Protein AF-A0A1V4Y0Y1-F1 (afdb_monomer)

Sequence (94 aa):
MHPRPCCTNEESSTGQKNVVTVSAMHNRIPNRTGRQEDAYQDFEATELYCPRCRQAVPVRKRLLLILSSGEIYDYTCIYCGTSVGEKTTTRRTG

Solvent-accessible surface area (backbone atoms only — not comparable to full-atom values): 6632 Å² total; per-residue (Å²): 140,79,84,80,82,76,90,75,82,83,84,80,79,81,79,81,92,79,86,76,83,85,78,90,72,97,69,88,77,77,81,81,79,68,79,85,75,78,86,79,67,91,83,75,81,59,60,44,61,31,88,86,80,71,40,77,38,55,42,44,82,40,83,72,46,84,52,101,59,26,39,35,28,39,27,23,32,74,88,78,63,47,77,55,50,75,48,77,48,70,59,84,73,131

Radius of gyration: 23.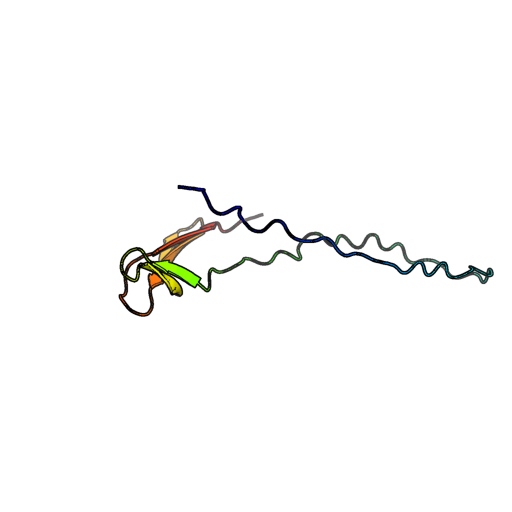95 Å; Cα contacts (8 Å, |Δi|>4): 100; chains: 1; bounding box: 66×51×37 Å

pLDDT: mean 75.14, std 20.69, range [42.53, 97.81]

Structure (mmCIF, N/CA/C/O backbone):
data_AF-A0A1V4Y0Y1-F1
#
_entry.id   AF-A0A1V4Y0Y1-F1
#
loop_
_atom_site.group_PDB
_atom_site.id
_atom_site.type_symbol
_atom_site.label_atom_id
_atom_site.label_alt_id
_atom_site.label_comp_id
_atom_site.label_asym_id
_atom_site.label_entity_id
_atom_site.label_seq_id
_atom_site.pdbx_PDB_ins_code
_atom_site.Cartn_x
_atom_site.Cartn_y
_atom_site.Cartn_z
_atom_site.occupancy
_atom_site.B_iso_or_equiv
_atom_site.auth_seq_id
_atom_site.auth_comp_id
_atom_site.auth_asym_id
_atom_site.auth_atom_id
_atom_site.pdbx_PDB_model_num
ATOM 1 N N . MET A 1 1 ? -27.871 20.671 13.363 1.00 44.28 1 MET A N 1
ATOM 2 C CA . MET A 1 1 ? -26.870 19.884 12.612 1.00 44.28 1 MET A CA 1
ATOM 3 C C . MET A 1 1 ? -25.767 20.841 12.192 1.00 44.28 1 MET A C 1
ATOM 5 O O . MET A 1 1 ? -25.945 21.556 11.220 1.00 44.28 1 MET A O 1
ATOM 9 N N . HIS A 1 2 ? -24.698 20.938 12.981 1.00 42.56 2 HIS A N 1
ATOM 10 C CA . HIS A 1 2 ? -23.556 21.808 12.687 1.00 42.56 2 HIS A CA 1
ATOM 11 C C . HIS A 1 2 ? -22.371 20.922 12.274 1.00 42.56 2 HIS A C 1
ATOM 13 O O . HIS A 1 2 ? -22.062 19.985 13.017 1.00 42.56 2 HIS A O 1
ATOM 19 N N . PRO A 1 3 ? -21.730 21.152 11.114 1.00 50.06 3 PRO A N 1
ATOM 20 C CA . PRO A 1 3 ? -20.503 20.455 10.754 1.00 50.06 3 PRO A CA 1
ATOM 21 C C . PRO A 1 3 ? -19.376 20.877 11.701 1.00 50.06 3 PRO A C 1
ATOM 23 O O . PRO A 1 3 ? -19.207 22.056 12.009 1.00 50.06 3 PRO A O 1
ATOM 26 N N . ARG A 1 4 ? -18.627 19.888 12.195 1.00 53.78 4 ARG A N 1
ATOM 27 C CA . ARG A 1 4 ? -17.436 20.100 13.022 1.00 53.78 4 ARG A CA 1
ATOM 28 C C . ARG A 1 4 ? -16.377 20.848 12.195 1.00 53.78 4 ARG A C 1
ATOM 30 O O . ARG A 1 4 ? -16.039 20.348 11.123 1.00 53.78 4 ARG A O 1
ATOM 37 N N . PRO A 1 5 ? -15.839 21.990 12.657 1.00 55.84 5 PRO A N 1
ATOM 38 C CA . PRO A 1 5 ? -14.700 22.616 12.000 1.00 55.84 5 PRO A CA 1
ATOM 39 C C . PRO A 1 5 ? -13.453 21.741 12.182 1.00 55.84 5 PRO A C 1
ATOM 41 O O . PRO A 1 5 ? -13.120 21.332 13.296 1.00 55.84 5 PRO A O 1
ATOM 44 N N . CYS A 1 6 ? -12.803 21.416 11.063 1.00 49.81 6 CYS A N 1
ATOM 45 C CA . CYS A 1 6 ? -11.494 20.778 11.033 1.00 49.81 6 CYS A CA 1
ATOM 46 C C . CYS A 1 6 ? -10.454 21.666 11.724 1.00 49.81 6 CYS A C 1
ATOM 48 O O . CYS A 1 6 ? -10.482 22.887 11.590 1.00 49.81 6 CYS A O 1
ATOM 50 N N . CYS A 1 7 ? -9.540 21.018 12.443 1.00 50.09 7 CYS A N 1
ATOM 51 C CA . CYS A 1 7 ? -8.388 21.604 13.110 1.00 50.09 7 CYS A CA 1
ATOM 52 C C . CYS A 1 7 ? -7.630 22.564 12.178 1.00 50.09 7 CYS A C 1
ATOM 54 O O . CYS A 1 7 ? -7.054 22.127 11.183 1.00 50.09 7 CYS A O 1
ATOM 56 N N . THR A 1 8 ? -7.600 23.855 12.506 1.00 58.53 8 THR A N 1
ATOM 57 C CA . THR A 1 8 ? -6.612 24.790 11.958 1.00 58.53 8 THR A CA 1
ATOM 58 C C . THR A 1 8 ? -5.556 25.023 13.025 1.00 58.53 8 THR A C 1
ATOM 60 O O . THR A 1 8 ? -5.878 25.406 14.146 1.00 58.53 8 THR A O 1
ATOM 63 N N . ASN A 1 9 ? -4.313 24.719 12.674 1.00 56.16 9 ASN A N 1
ATOM 64 C CA . ASN A 1 9 ? -3.157 24.739 13.559 1.00 56.16 9 ASN A CA 1
ATOM 65 C C . ASN A 1 9 ? -2.893 26.162 14.086 1.00 56.16 9 ASN A C 1
ATOM 67 O O . ASN A 1 9 ? -2.798 27.102 13.299 1.00 56.16 9 ASN A O 1
ATOM 71 N N . GLU A 1 10 ? -2.761 26.310 15.407 1.00 46.62 10 GLU A N 1
ATOM 72 C CA . GLU A 1 10 ? -2.243 27.520 16.053 1.00 46.62 10 GLU A CA 1
ATOM 73 C C . GLU A 1 10 ? -0.735 27.623 15.793 1.00 46.62 10 GLU A C 1
ATOM 75 O O . GLU A 1 10 ? 0.074 26.879 16.350 1.00 46.62 10 GLU A O 1
ATOM 80 N N . GLU A 1 11 ? -0.349 28.547 14.919 1.00 48.16 11 GLU A N 1
ATOM 81 C CA . GLU A 1 11 ? 1.044 28.882 14.639 1.00 48.16 11 GLU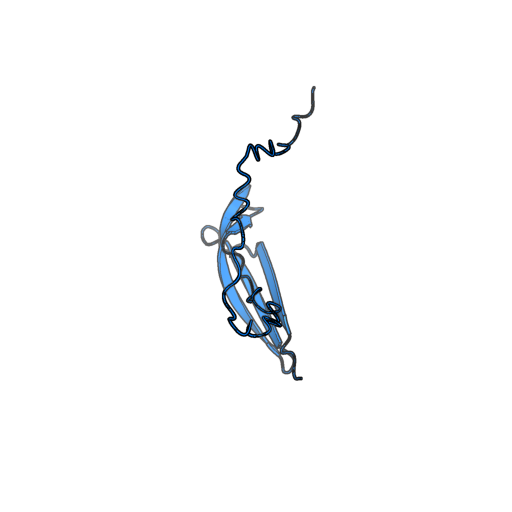 A CA 1
ATOM 82 C C . GLU A 1 11 ? 1.575 29.801 15.750 1.00 48.16 11 GLU A C 1
ATOM 84 O O . GLU A 1 11 ? 1.596 31.025 15.647 1.00 48.16 11 GLU A O 1
ATOM 89 N N . SER A 1 12 ? 1.960 29.198 16.874 1.00 46.06 12 S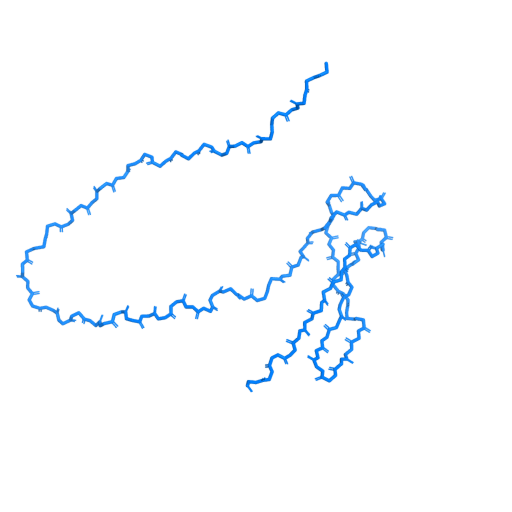ER A N 1
ATOM 90 C CA . SER A 1 12 ? 2.582 29.910 17.990 1.00 46.06 12 SER A CA 1
ATOM 91 C C . SER A 1 12 ? 4.103 29.942 17.815 1.00 46.06 12 SER A C 1
ATOM 93 O O . SER A 1 12 ? 4.825 29.175 18.448 1.00 46.06 12 SER A O 1
ATOM 95 N N . SER A 1 13 ? 4.618 30.839 16.967 1.00 50.59 13 SER A N 1
ATOM 96 C CA . SER A 1 13 ? 6.058 31.138 16.895 1.00 50.59 13 SER A CA 1
ATOM 97 C C . SER A 1 13 ? 6.387 32.461 17.593 1.00 50.59 13 SER A C 1
ATOM 99 O O . SER A 1 13 ? 6.838 33.436 16.988 1.00 50.59 13 SER A O 1
ATOM 101 N N . THR A 1 14 ? 6.165 32.512 18.904 1.00 51.59 14 THR A N 1
ATOM 102 C CA . THR A 1 14 ? 6.750 33.546 19.763 1.00 51.59 14 THR A CA 1
ATOM 103 C C . THR A 1 14 ? 8.256 33.325 19.912 1.00 51.59 14 THR A C 1
ATOM 105 O O . THR A 1 14 ? 8.689 32.468 20.669 1.00 51.59 14 THR A O 1
ATOM 108 N N . GLY A 1 15 ? 9.033 34.157 19.212 1.00 42.53 15 GLY A N 1
ATOM 109 C CA . GLY A 1 15 ? 10.264 34.788 19.701 1.00 42.53 15 GLY A CA 1
ATOM 110 C C . GLY A 1 15 ? 11.505 33.924 19.963 1.00 42.53 15 GLY A C 1
ATOM 111 O O . GLY A 1 15 ? 11.583 33.231 20.963 1.00 42.53 15 GLY A O 1
ATOM 112 N N . GLN A 1 16 ? 12.585 34.185 19.218 1.00 51.75 16 GLN A N 1
ATOM 113 C CA . GLN A 1 16 ? 13.723 34.945 19.759 1.00 51.75 16 GLN A CA 1
ATOM 114 C C . GLN A 1 16 ? 14.756 35.271 18.673 1.00 51.75 16 GLN A C 1
ATOM 116 O O . GLN A 1 16 ? 15.454 34.425 18.126 1.00 51.75 16 GLN A O 1
ATOM 121 N N . LYS A 1 17 ? 14.845 36.572 18.409 1.0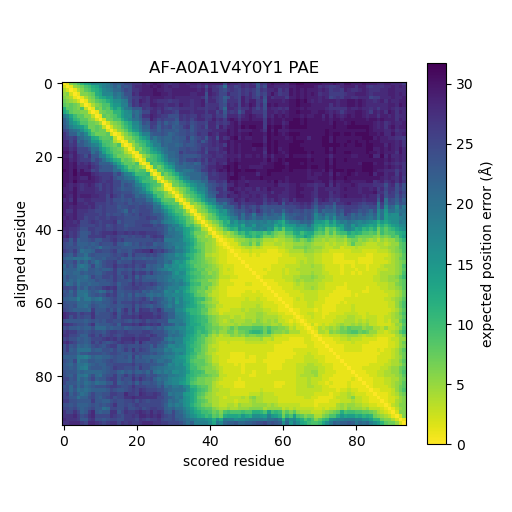0 54.62 17 LYS A N 1
ATOM 122 C CA . LYS A 1 17 ? 15.946 37.279 17.761 1.00 54.62 17 LYS A CA 1
ATOM 123 C C . LYS A 1 17 ? 17.260 37.035 18.520 1.00 54.62 17 LYS A C 1
ATOM 125 O O . LYS A 1 17 ? 17.368 37.437 19.671 1.00 54.62 17 LYS A O 1
ATOM 130 N N . ASN A 1 18 ? 18.257 36.449 17.864 1.00 53.16 18 ASN A N 1
ATOM 131 C CA . ASN A 1 18 ? 19.652 36.490 18.308 1.00 53.16 18 ASN A CA 1
ATOM 132 C C . ASN A 1 18 ? 20.494 37.099 17.184 1.00 53.16 18 ASN A C 1
ATOM 134 O O . ASN A 1 18 ? 21.012 36.403 16.315 1.00 53.16 18 ASN A O 1
ATOM 138 N N . VAL A 1 19 ? 20.575 38.430 17.183 1.00 51.09 19 VAL A N 1
ATOM 139 C CA . VAL A 1 19 ? 21.518 39.186 16.353 1.00 51.09 19 VAL A CA 1
ATOM 140 C C . VAL A 1 19 ? 22.872 39.091 17.046 1.00 51.09 19 VAL A C 1
ATOM 142 O O . VAL A 1 19 ? 23.092 39.726 18.074 1.00 51.09 19 VAL A O 1
ATOM 145 N N . VAL A 1 20 ? 23.758 38.243 16.530 1.00 49.41 20 VAL A N 1
ATOM 146 C CA . VAL A 1 20 ? 25.141 38.179 17.006 1.00 49.41 20 VAL A CA 1
ATOM 147 C C . VAL A 1 20 ? 25.908 39.305 16.324 1.00 49.41 20 VAL A C 1
ATOM 149 O O . VAL A 1 20 ? 26.071 39.314 15.105 1.00 49.41 20 VAL A O 1
ATOM 152 N N . THR A 1 21 ? 26.343 40.277 17.117 1.00 51.53 21 THR A N 1
ATOM 153 C CA . THR A 1 21 ? 27.213 41.379 16.706 1.00 51.53 21 THR A CA 1
ATOM 154 C C . THR A 1 21 ? 28.484 40.826 16.055 1.00 51.53 21 THR A C 1
ATOM 156 O O . THR A 1 21 ? 29.265 40.129 16.701 1.00 51.53 21 THR A O 1
ATOM 159 N N . VAL A 1 22 ? 28.699 41.123 14.772 1.00 47.91 22 VAL A N 1
ATOM 160 C CA . VAL A 1 22 ? 29.903 40.714 14.036 1.00 47.91 22 VAL A CA 1
ATOM 161 C C . VAL A 1 22 ? 31.017 41.743 14.235 1.00 47.91 22 VAL A C 1
ATOM 163 O O . VAL A 1 22 ? 31.103 42.737 13.521 1.00 47.91 22 VAL A O 1
ATOM 166 N N . SER A 1 23 ? 31.894 41.505 15.209 1.00 45.28 23 SER A N 1
ATOM 167 C CA . SER A 1 23 ? 33.189 42.192 15.274 1.00 45.28 23 SER A CA 1
ATOM 168 C C . SER A 1 23 ? 34.189 41.470 14.369 1.00 45.28 23 SER A C 1
ATOM 170 O O . SER A 1 23 ? 34.398 40.263 14.483 1.00 45.28 23 SER A O 1
ATOM 172 N N . ALA A 1 24 ? 34.761 42.225 13.432 1.00 56.56 24 ALA A N 1
ATOM 173 C CA . ALA A 1 24 ? 35.586 41.766 12.322 1.00 56.56 24 ALA A CA 1
ATOM 174 C C . ALA A 1 24 ? 36.839 40.988 12.753 1.00 56.56 24 ALA A C 1
ATOM 176 O O . ALA A 1 24 ? 37.691 41.533 13.446 1.00 56.56 24 ALA A O 1
ATOM 177 N N . MET A 1 25 ? 36.986 39.756 12.256 1.00 49.59 25 MET A N 1
ATOM 178 C CA . MET A 1 25 ? 38.250 39.014 12.194 1.00 49.59 25 MET A CA 1
ATOM 179 C C . MET A 1 25 ? 38.193 38.123 10.942 1.00 49.59 25 MET A C 1
ATOM 181 O O . MET A 1 25 ? 37.295 37.296 10.800 1.00 49.59 25 MET A O 1
ATOM 185 N N . HIS A 1 26 ? 39.105 38.345 9.998 1.00 63.62 26 HIS A N 1
ATOM 186 C CA . HIS A 1 26 ? 39.173 37.697 8.688 1.00 63.62 26 HIS A CA 1
ATOM 187 C C . HIS A 1 26 ? 39.037 36.169 8.761 1.00 63.62 26 HIS A C 1
ATOM 189 O O . HIS A 1 26 ? 39.946 35.485 9.227 1.00 63.62 26 HIS A O 1
ATOM 195 N N . ASN A 1 27 ? 37.940 35.622 8.237 1.00 51.34 27 ASN A N 1
ATOM 196 C CA . ASN A 1 27 ? 37.812 34.186 8.027 1.00 51.34 27 ASN A CA 1
ATOM 197 C C . ASN A 1 27 ? 37.117 33.931 6.686 1.00 51.34 27 ASN A C 1
ATOM 199 O O . ASN A 1 27 ? 36.019 34.430 6.438 1.00 51.34 27 ASN A O 1
ATOM 203 N N . ARG A 1 28 ? 37.796 33.214 5.785 1.00 55.00 28 ARG A N 1
ATOM 204 C CA . ARG A 1 28 ? 37.276 32.867 4.457 1.00 55.00 28 ARG A CA 1
ATOM 205 C C . ARG A 1 28 ? 36.021 32.022 4.647 1.00 55.00 28 ARG A C 1
ATOM 207 O O . ARG A 1 28 ? 36.110 30.899 5.126 1.00 55.00 28 ARG A O 1
ATOM 214 N N . ILE A 1 29 ? 34.871 32.568 4.273 1.00 57.00 29 ILE A N 1
ATOM 215 C CA . ILE A 1 29 ? 33.587 31.869 4.281 1.00 57.00 29 ILE A CA 1
ATOM 216 C C . ILE A 1 29 ? 33.662 30.785 3.193 1.00 57.00 29 ILE A C 1
ATOM 218 O O . ILE A 1 29 ? 33.718 31.144 2.014 1.00 57.00 29 ILE A O 1
ATOM 222 N N . PRO A 1 30 ? 33.689 29.474 3.511 1.00 54.16 30 PRO A N 1
ATOM 223 C CA . PRO A 1 30 ? 33.469 28.473 2.483 1.00 54.16 30 PRO A CA 1
ATOM 224 C C . PRO A 1 30 ? 32.040 28.658 1.972 1.00 54.16 30 PRO A C 1
ATOM 226 O O . PRO A 1 30 ? 31.079 28.672 2.742 1.00 54.16 30 PRO A O 1
ATOM 229 N N . ASN A 1 31 ? 31.929 28.857 0.663 1.00 54.84 31 ASN A N 1
ATOM 230 C CA . ASN A 1 31 ? 30.681 28.956 -0.070 1.00 54.84 31 ASN A CA 1
ATOM 231 C C . ASN A 1 31 ? 29.817 27.719 0.239 1.00 54.84 31 ASN A C 1
ATOM 233 O O . ASN A 1 31 ? 30.050 26.642 -0.305 1.00 54.84 31 ASN A O 1
ATOM 237 N N . ARG A 1 32 ? 28.829 27.860 1.134 1.00 56.03 32 ARG A N 1
ATOM 238 C CA . ARG A 1 32 ? 27.772 26.861 1.337 1.00 56.03 32 ARG A CA 1
ATOM 239 C C . ARG A 1 32 ? 26.765 26.950 0.188 1.00 56.03 32 ARG A C 1
ATOM 241 O O . ARG A 1 32 ? 25.588 27.201 0.404 1.00 56.03 32 ARG A O 1
ATOM 248 N N . THR A 1 33 ? 27.211 26.671 -1.031 1.00 56.44 33 THR A N 1
ATOM 249 C CA . THR A 1 33 ? 26.345 26.151 -2.100 1.00 56.44 33 THR A CA 1
ATOM 250 C C . THR A 1 33 ? 26.159 24.654 -1.856 1.00 56.44 33 THR A C 1
ATOM 252 O O . THR A 1 33 ? 26.494 23.798 -2.666 1.00 56.44 33 THR A O 1
ATOM 255 N N . GLY A 1 34 ? 25.665 24.320 -0.662 1.00 52.88 34 GLY A N 1
ATOM 256 C CA . GLY A 1 34 ? 25.184 22.984 -0.364 1.00 52.88 34 GLY A CA 1
ATOM 257 C C . GLY A 1 34 ? 23.816 22.865 -1.001 1.00 52.88 34 GLY A C 1
ATOM 258 O O . GLY A 1 34 ? 22.835 23.318 -0.421 1.00 52.88 34 GLY A O 1
ATOM 259 N N . ARG A 1 35 ? 23.771 22.299 -2.204 1.00 59.44 35 ARG A N 1
ATOM 260 C CA . ARG A 1 35 ? 22.559 21.771 -2.825 1.00 59.44 35 ARG A CA 1
ATOM 261 C C . ARG A 1 35 ? 21.952 20.747 -1.856 1.00 59.44 35 ARG A C 1
ATOM 263 O O . ARG A 1 35 ? 22.320 19.580 -1.868 1.00 59.44 35 ARG A O 1
ATOM 270 N N . GLN A 1 36 ? 21.095 21.212 -0.948 1.00 60.28 36 GLN A N 1
ATOM 271 C CA . GLN A 1 36 ? 20.228 20.383 -0.107 1.00 60.28 36 GLN A CA 1
ATOM 272 C C . GLN A 1 36 ? 18.979 20.016 -0.913 1.00 60.28 36 GLN A C 1
ATOM 274 O O . GLN A 1 36 ? 17.852 20.255 -0.500 1.00 60.28 36 GLN A O 1
ATOM 279 N N . GLU A 1 37 ? 19.176 19.482 -2.106 1.00 61.78 37 GLU A N 1
ATOM 280 C CA . GLU A 1 37 ? 18.102 18.927 -2.91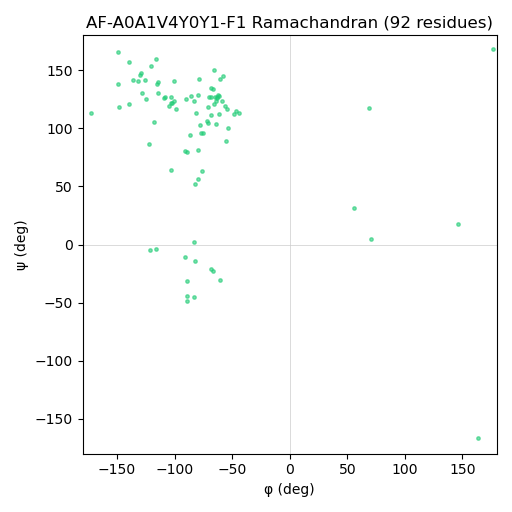5 1.00 61.78 37 GLU A CA 1
ATOM 281 C C . GLU A 1 37 ? 18.476 17.465 -3.061 1.00 61.78 37 GLU A C 1
ATOM 283 O O . GLU A 1 37 ? 19.488 17.207 -3.694 1.00 61.78 37 GLU A O 1
ATOM 288 N N . ASP A 1 38 ? 17.760 16.594 -2.337 1.00 59.50 38 ASP A N 1
ATOM 289 C CA . ASP A 1 38 ? 17.687 15.116 -2.442 1.00 59.50 38 ASP A CA 1
ATOM 290 C C . ASP A 1 38 ? 17.483 14.434 -1.062 1.00 59.50 38 ASP A C 1
ATOM 292 O O . ASP A 1 38 ? 17.690 13.236 -0.903 1.00 59.50 38 ASP A O 1
ATOM 296 N N . ALA A 1 39 ? 17.040 15.163 -0.026 1.00 62.16 39 ALA A N 1
ATOM 297 C CA . ALA A 1 39 ? 16.725 14.566 1.285 1.00 62.16 39 ALA A CA 1
ATOM 298 C C . ALA A 1 39 ? 15.312 13.946 1.379 1.00 62.16 39 ALA A C 1
ATOM 300 O O . ALA A 1 39 ? 14.925 13.453 2.438 1.00 62.16 39 ALA A O 1
ATOM 301 N N . TYR A 1 40 ? 14.534 13.960 0.294 1.00 60.66 40 TYR A N 1
ATOM 302 C CA . TYR A 1 40 ? 13.246 13.270 0.225 1.00 60.66 40 TYR A CA 1
ATOM 303 C C . TYR A 1 40 ? 13.470 11.860 -0.322 1.00 60.66 40 TYR A C 1
ATOM 305 O O . TYR A 1 40 ? 13.310 11.607 -1.513 1.00 60.66 40 TYR A O 1
ATOM 313 N N . GLN A 1 41 ? 13.899 10.953 0.556 1.00 66.06 41 GLN A N 1
ATOM 314 C CA . GLN A 1 41 ? 13.970 9.529 0.233 1.00 66.06 41 GLN A CA 1
ATOM 315 C C . GLN A 1 41 ? 12.566 8.954 0.017 1.00 66.06 41 GLN A C 1
ATOM 317 O O . GLN A 1 41 ? 11.598 9.431 0.609 1.00 66.06 41 GLN A O 1
ATOM 322 N N . ASP A 1 42 ? 12.462 7.930 -0.831 1.00 68.88 42 ASP A N 1
ATOM 323 C CA . ASP A 1 42 ? 11.227 7.200 -1.114 1.00 68.88 42 ASP A CA 1
ATOM 324 C C . ASP A 1 42 ? 10.427 6.883 0.159 1.00 68.88 42 ASP A C 1
ATOM 326 O O . ASP A 1 42 ? 10.837 6.072 0.989 1.00 68.88 42 ASP A O 1
ATOM 330 N N . PHE A 1 43 ? 9.245 7.488 0.293 1.00 76.56 43 PHE A N 1
ATOM 331 C CA . PHE A 1 43 ? 8.355 7.213 1.417 1.00 76.56 43 PHE A CA 1
ATOM 332 C C . PHE A 1 43 ? 7.602 5.897 1.209 1.00 76.56 43 PHE A C 1
ATOM 334 O O . PHE A 1 43 ? 7.171 5.551 0.099 1.00 76.56 43 PHE A O 1
ATOM 341 N N . GLU A 1 44 ? 7.411 5.164 2.301 1.00 85.12 44 GLU A N 1
ATOM 342 C CA . GLU A 1 44 ? 6.547 3.990 2.348 1.00 85.12 44 GLU A CA 1
ATOM 343 C C . GLU A 1 44 ? 5.365 4.239 3.276 1.00 85.12 44 GLU A C 1
ATOM 345 O O . GLU A 1 44 ? 5.516 4.803 4.359 1.00 85.12 44 GLU A O 1
ATOM 350 N N . ALA A 1 45 ? 4.181 3.799 2.851 1.00 87.75 45 ALA A N 1
ATOM 351 C CA . ALA A 1 45 ? 3.007 3.825 3.705 1.00 87.75 45 ALA A CA 1
ATOM 352 C C . ALA A 1 45 ? 3.149 2.767 4.808 1.00 87.75 45 ALA A C 1
ATOM 354 O O . ALA A 1 45 ? 3.236 1.573 4.518 1.00 87.75 45 ALA A O 1
ATOM 355 N N . THR A 1 46 ? 3.158 3.207 6.065 1.00 91.19 46 THR A N 1
ATOM 356 C CA . THR A 1 46 ? 3.123 2.333 7.248 1.00 91.19 46 THR A CA 1
ATOM 357 C C . THR A 1 46 ? 1.693 2.023 7.682 1.00 91.19 46 THR A C 1
ATOM 359 O O . THR A 1 46 ? 1.425 0.919 8.153 1.00 91.19 46 THR A O 1
ATOM 362 N N . GLU A 1 47 ? 0.764 2.960 7.467 1.00 95.44 47 GLU A N 1
ATOM 363 C CA . GLU A 1 47 ? -0.656 2.834 7.794 1.00 95.44 47 GLU A CA 1
ATOM 364 C C . GLU A 1 47 ? -1.536 3.365 6.658 1.00 95.44 47 GLU A C 1
ATOM 366 O O . GLU A 1 47 ? -1.225 4.382 6.038 1.00 95.44 47 GLU A O 1
ATOM 371 N N . LEU A 1 48 ? -2.656 2.688 6.392 1.00 96.25 48 LEU A N 1
ATOM 372 C CA . LEU A 1 48 ? -3.672 3.108 5.423 1.00 96.25 48 LEU A CA 1
ATOM 373 C C . LEU A 1 48 ? -5.074 2.835 5.964 1.00 96.25 48 LEU A C 1
ATOM 375 O O . LEU A 1 48 ? -5.282 1.971 6.815 1.00 96.25 48 LEU A O 1
ATOM 379 N N . TYR A 1 49 ? -6.068 3.556 5.451 1.00 97.31 49 TYR A N 1
ATOM 380 C CA . TYR A 1 49 ? -7.460 3.281 5.789 1.00 97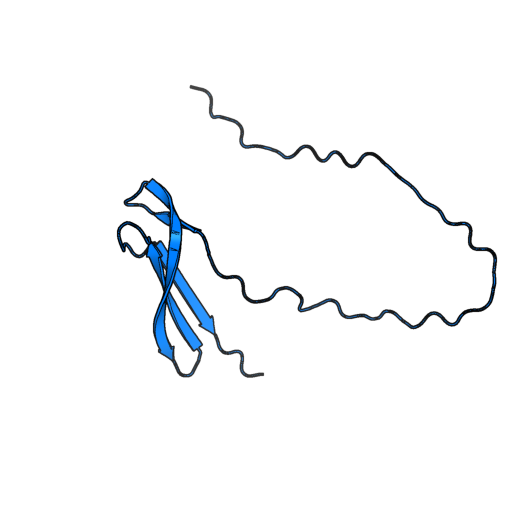.31 49 TYR A CA 1
ATOM 381 C C . TYR A 1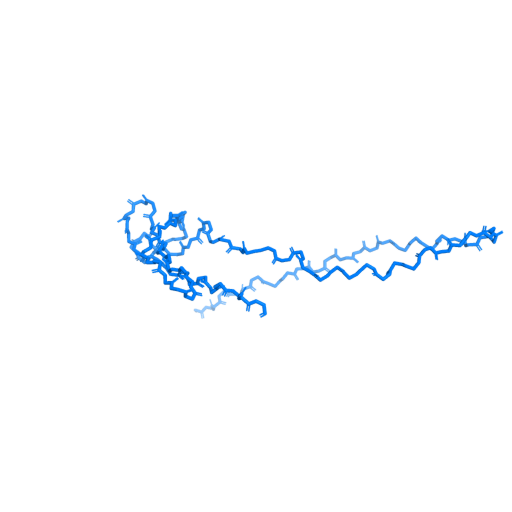 49 ? -7.918 1.958 5.170 1.00 97.31 49 TYR A C 1
ATOM 383 O O . TYR A 1 49 ? -7.840 1.763 3.958 1.00 97.31 49 TYR A O 1
ATOM 391 N N . CYS A 1 50 ? -8.462 1.061 5.991 1.00 97.81 50 CYS A N 1
ATOM 392 C CA . CYS A 1 50 ? -9.056 -0.178 5.506 1.00 97.81 50 CYS A CA 1
ATOM 393 C C . CYS A 1 50 ? -10.587 -0.070 5.450 1.00 97.81 50 CYS A C 1
ATOM 395 O O . CYS A 1 50 ? -11.213 0.111 6.497 1.00 97.81 50 CYS A O 1
ATOM 397 N N . PRO A 1 51 ? -11.233 -0.293 4.287 1.00 96.69 51 PRO A N 1
ATOM 398 C CA . PRO A 1 51 ? -12.691 -0.208 4.165 1.00 96.69 51 PRO A CA 1
ATOM 399 C C . PRO A 1 51 ? -13.428 -1.328 4.917 1.00 96.69 51 PRO A C 1
ATOM 401 O O . PRO A 1 51 ? -14.598 -1.184 5.266 1.00 96.69 51 PRO A O 1
ATOM 404 N N . ARG A 1 52 ? -12.751 -2.447 5.206 1.00 97.69 52 ARG A N 1
ATOM 405 C CA . ARG A 1 52 ? -13.316 -3.572 5.968 1.00 97.69 52 ARG A CA 1
ATOM 406 C C . ARG A 1 52 ? -13.237 -3.338 7.479 1.00 97.69 52 ARG A C 1
ATOM 408 O O . ARG A 1 52 ? -14.234 -3.539 8.166 1.00 97.69 52 ARG A O 1
ATOM 415 N N . CYS A 1 53 ? -12.092 -2.870 7.982 1.00 96.56 53 CYS A N 1
ATOM 416 C CA . CYS A 1 53 ? -11.885 -2.548 9.404 1.00 96.56 53 CYS A CA 1
ATOM 417 C C . CYS A 1 53 ? -12.414 -1.157 9.798 1.00 96.56 53 CYS A C 1
ATOM 419 O O . CYS A 1 53 ? -12.541 -0.867 10.987 1.00 96.56 53 CYS A O 1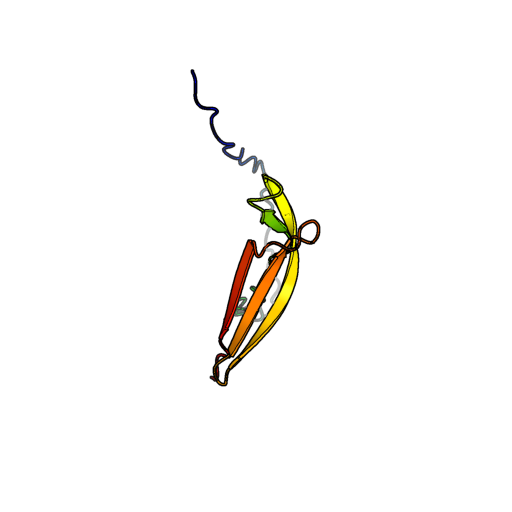
ATOM 421 N N . ARG A 1 54 ? -12.712 -0.314 8.800 1.00 97.12 54 ARG A N 1
ATOM 422 C CA . ARG A 1 54 ? -13.233 1.059 8.900 1.00 97.12 54 ARG A CA 1
ATOM 423 C C . ARG A 1 54 ? -12.372 2.002 9.741 1.00 97.12 54 ARG A C 1
ATOM 425 O O . ARG A 1 54 ? -12.891 2.917 10.372 1.00 97.12 54 ARG A O 1
ATOM 432 N N . GLN A 1 55 ? -11.064 1.783 9.740 1.00 97.12 55 GLN A N 1
ATOM 433 C CA . GLN A 1 55 ? -10.093 2.567 10.499 1.00 97.12 55 GLN A CA 1
ATOM 434 C C . GLN A 1 55 ? -8.748 2.600 9.768 1.00 97.12 55 GLN A C 1
ATOM 436 O O . GLN A 1 55 ? -8.525 1.803 8.849 1.00 97.12 55 GLN A O 1
ATOM 441 N N . ALA A 1 56 ? -7.866 3.514 10.178 1.00 97.25 56 ALA A N 1
ATOM 442 C CA . ALA A 1 56 ? -6.459 3.459 9.800 1.00 97.25 56 ALA A CA 1
ATOM 443 C C . ALA A 1 56 ? -5.837 2.206 10.422 1.00 97.25 56 ALA A C 1
ATOM 445 O O . ALA A 1 56 ? -5.997 1.954 11.615 1.00 97.25 56 ALA A O 1
ATOM 446 N N . VAL A 1 57 ? -5.201 1.389 9.593 1.00 97.50 57 VAL A N 1
ATOM 447 C CA . VAL A 1 57 ? -4.563 0.146 10.010 1.00 97.50 57 VAL A CA 1
ATOM 448 C C . VAL A 1 57 ? -3.134 0.100 9.488 1.00 97.50 57 VAL A C 1
ATOM 450 O O . VAL A 1 57 ? -2.880 0.573 8.377 1.00 97.50 57 VAL A O 1
ATOM 453 N N . PRO A 1 58 ? -2.212 -0.534 10.225 1.00 97.44 58 PRO A N 1
ATOM 454 C CA . PRO A 1 58 ? -0.913 -0.897 9.689 1.00 97.44 58 PRO A CA 1
ATOM 455 C C . PRO A 1 58 ? -1.051 -1.796 8.460 1.00 97.44 58 PRO A C 1
ATOM 457 O O . PRO A 1 58 ? -1.952 -2.646 8.373 1.00 97.44 58 PRO A O 1
ATOM 460 N N . VAL A 1 59 ? -0.135 -1.616 7.512 1.00 97.44 59 VAL A N 1
ATOM 461 C CA . VAL A 1 59 ? -0.129 -2.341 6.238 1.00 97.44 59 VAL A CA 1
ATOM 462 C C . VAL A 1 59 ? 1.146 -3.147 6.034 1.00 97.44 59 VAL A C 1
ATOM 464 O O . VAL A 1 59 ? 2.208 -2.830 6.562 1.00 97.44 59 VAL A O 1
ATOM 467 N N . ARG A 1 60 ? 1.040 -4.214 5.241 1.00 95.88 60 ARG A N 1
ATOM 468 C CA . ARG A 1 60 ? 2.182 -4.974 4.720 1.00 95.88 60 ARG A CA 1
ATOM 469 C C . ARG A 1 60 ? 2.315 -4.716 3.231 1.00 95.88 60 ARG A C 1
ATOM 471 O O . ARG A 1 60 ? 1.363 -4.944 2.485 1.00 95.88 60 ARG A O 1
ATOM 478 N N . LYS A 1 61 ? 3.506 -4.288 2.817 1.00 95.69 61 LYS A N 1
ATOM 479 C CA . LYS A 1 61 ? 3.889 -4.145 1.414 1.00 95.69 61 LYS A CA 1
ATOM 480 C C . LYS A 1 61 ? 4.277 -5.512 0.852 1.00 95.69 61 LYS A C 1
ATOM 482 O O . LYS A 1 61 ? 5.116 -6.201 1.432 1.00 95.69 61 LYS A O 1
ATOM 487 N N . ARG A 1 62 ? 3.698 -5.901 -0.280 1.00 94.62 62 ARG A N 1
ATOM 488 C CA . ARG A 1 62 ? 4.036 -7.134 -0.997 1.00 94.62 62 ARG A CA 1
ATOM 489 C C . ARG A 1 62 ? 4.322 -6.813 -2.452 1.00 94.62 62 ARG A C 1
ATOM 491 O O . ARG A 1 62 ? 3.527 -6.148 -3.100 1.00 94.62 62 ARG A O 1
ATOM 498 N N . LEU A 1 63 ? 5.441 -7.307 -2.969 1.00 95.50 63 LEU A N 1
ATOM 499 C CA . LEU A 1 63 ? 5.750 -7.203 -4.390 1.00 95.50 63 LEU A CA 1
ATOM 500 C C . LEU A 1 63 ? 4.743 -8.037 -5.187 1.00 95.50 63 LEU A C 1
ATOM 502 O O . LEU A 1 63 ? 4.617 -9.242 -4.953 1.00 95.50 63 LEU A O 1
ATOM 506 N N . LEU A 1 64 ? 4.021 -7.384 -6.092 1.00 95.19 64 LEU A N 1
ATOM 507 C CA . LEU A 1 64 ? 3.117 -8.040 -7.029 1.00 95.19 64 LEU A CA 1
ATOM 508 C C . LEU A 1 64 ? 3.846 -8.420 -8.311 1.00 95.19 64 LEU A C 1
ATOM 510 O O . LEU A 1 64 ? 3.717 -9.549 -8.776 1.00 95.19 64 LEU A O 1
ATOM 514 N N . LEU A 1 65 ? 4.589 -7.471 -8.886 1.00 94.19 65 LEU A N 1
ATOM 515 C CA . LEU A 1 65 ? 5.155 -7.628 -10.218 1.00 94.19 65 LEU A CA 1
ATOM 516 C C . LEU A 1 65 ? 6.473 -6.870 -10.368 1.00 94.19 65 LEU A C 1
ATOM 518 O O . LEU A 1 65 ? 6.596 -5.722 -9.943 1.00 94.19 65 LEU A O 1
ATOM 522 N N . ILE A 1 66 ? 7.434 -7.511 -11.030 1.00 92.94 66 ILE A N 1
ATOM 523 C CA . ILE A 1 66 ? 8.679 -6.888 -11.481 1.00 92.94 66 ILE A CA 1
ATOM 524 C C . ILE A 1 66 ? 8.551 -6.637 -12.982 1.00 92.94 66 ILE A C 1
ATOM 526 O O . ILE A 1 66 ? 8.259 -7.553 -13.750 1.00 92.94 66 ILE A O 1
ATOM 530 N N . LEU A 1 67 ? 8.784 -5.397 -13.395 1.00 91.94 67 LEU A N 1
ATOM 531 C CA . LEU A 1 67 ? 8.798 -4.946 -14.781 1.00 91.94 67 LEU A CA 1
ATOM 532 C C . LEU A 1 67 ? 10.201 -4.453 -15.151 1.00 91.94 67 LEU A C 1
ATOM 534 O O . LEU A 1 67 ? 10.999 -4.062 -14.301 1.00 91.94 67 LEU A O 1
ATOM 538 N N . SER A 1 68 ? 10.499 -4.403 -16.448 1.00 90.00 68 SER A N 1
ATOM 539 C CA . SER A 1 68 ? 11.753 -3.817 -16.944 1.00 90.00 68 SER A CA 1
ATOM 540 C C . SER A 1 68 ? 11.906 -2.336 -16.567 1.00 90.00 68 SER A C 1
ATOM 542 O O . SER A 1 68 ? 13.024 -1.864 -16.360 1.00 90.00 68 SER A O 1
ATOM 544 N N . SER A 1 69 ? 10.787 -1.615 -16.453 1.00 88.38 69 SER A N 1
ATOM 545 C CA . SER A 1 69 ? 10.713 -0.198 -16.094 1.00 88.38 69 SER A CA 1
ATOM 546 C C . SER A 1 69 ? 10.579 0.070 -14.594 1.00 88.38 69 SER A C 1
ATOM 548 O O . SER A 1 69 ? 10.675 1.229 -14.190 1.00 88.38 69 SER A O 1
ATOM 550 N N . GLY A 1 70 ? 10.320 -0.939 -13.756 1.00 92.44 70 GLY A N 1
ATOM 551 C CA . GLY A 1 70 ? 9.975 -0.702 -12.356 1.00 92.44 70 GLY A CA 1
ATOM 552 C C . GLY A 1 70 ? 9.324 -1.879 -11.635 1.00 92.44 70 GLY A C 1
ATOM 553 O O . GLY A 1 70 ? 9.322 -3.004 -12.117 1.00 92.44 70 GLY A O 1
ATOM 554 N N . GLU A 1 71 ? 8.756 -1.609 -10.468 1.00 94.75 71 GLU A N 1
ATOM 555 C CA . GLU A 1 71 ? 8.171 -2.609 -9.573 1.00 94.75 71 GLU A CA 1
ATOM 556 C C . GLU A 1 71 ? 6.782 -2.164 -9.116 1.00 94.75 71 GLU A C 1
ATOM 558 O O . GLU A 1 71 ? 6.566 -0.986 -8.827 1.00 94.75 71 GLU A O 1
ATOM 563 N N . ILE A 1 72 ? 5.848 -3.107 -9.022 1.00 94.31 72 ILE A N 1
ATOM 564 C CA . ILE A 1 72 ? 4.485 -2.872 -8.536 1.00 94.31 72 ILE A CA 1
ATOM 565 C C . ILE A 1 72 ? 4.295 -3.637 -7.234 1.00 94.31 72 ILE A C 1
ATOM 567 O O . ILE A 1 72 ? 4.576 -4.835 -7.152 1.00 94.31 72 ILE A O 1
ATOM 571 N N . TYR A 1 73 ? 3.785 -2.945 -6.224 1.00 95.62 73 TYR A N 1
ATOM 572 C CA . TYR A 1 73 ? 3.567 -3.455 -4.882 1.00 95.62 73 TYR A CA 1
ATOM 573 C C . TYR A 1 73 ? 2.124 -3.244 -4.437 1.00 95.62 73 TYR A C 1
ATOM 575 O O . TYR A 1 73 ? 1.569 -2.172 -4.645 1.00 95.62 73 TYR A O 1
ATOM 583 N N . ASP A 1 74 ? 1.570 -4.223 -3.732 1.00 96.50 74 ASP A N 1
ATOM 584 C CA . ASP A 1 74 ? 0.280 -4.136 -3.047 1.00 96.50 74 ASP A CA 1
ATOM 585 C C . ASP A 1 74 ? 0.487 -3.874 -1.557 1.00 96.50 74 ASP A C 1
ATOM 587 O O . ASP A 1 74 ? 1.377 -4.455 -0.923 1.00 96.50 74 ASP A O 1
ATOM 591 N N . TYR A 1 75 ? -0.360 -3.031 -0.982 1.00 97.19 75 TYR A N 1
ATOM 592 C CA . TYR A 1 75 ? -0.465 -2.831 0.453 1.00 97.19 75 TYR A CA 1
ATOM 593 C C . TYR A 1 75 ? -1.692 -3.560 0.971 1.00 97.19 75 TYR A C 1
ATOM 595 O O . TYR A 1 75 ? -2.823 -3.263 0.594 1.00 97.19 75 TYR A O 1
ATOM 603 N N . THR A 1 76 ? -1.473 -4.478 1.906 1.00 97.69 76 THR A N 1
ATOM 604 C CA . THR A 1 76 ? -2.545 -5.278 2.503 1.00 97.69 76 THR A CA 1
ATOM 605 C C . THR A 1 76 ? -2.712 -4.956 3.980 1.00 97.69 76 THR A C 1
ATOM 607 O O . THR A 1 76 ? -1.735 -4.786 4.713 1.00 97.69 76 THR A O 1
ATOM 610 N N . CYS A 1 77 ? -3.963 -4.881 4.434 1.00 97.69 77 CYS A N 1
ATOM 611 C CA . CYS A 1 77 ? -4.284 -4.756 5.852 1.00 97.69 77 CYS A CA 1
ATOM 612 C C . CYS A 1 77 ? -3.766 -5.981 6.613 1.00 97.69 77 CYS A C 1
ATOM 614 O O . CYS A 1 77 ? -4.114 -7.112 6.269 1.00 97.69 77 CYS A O 1
ATOM 616 N N . ILE A 1 78 ? -3.002 -5.777 7.690 1.00 97.25 78 ILE A N 1
ATOM 617 C CA . ILE A 1 78 ? -2.440 -6.908 8.449 1.00 97.25 78 ILE A CA 1
ATOM 618 C C . ILE A 1 78 ? -3.494 -7.753 9.170 1.00 97.25 78 ILE A C 1
ATOM 620 O O . ILE A 1 78 ? -3.230 -8.910 9.481 1.00 97.25 78 ILE A O 1
ATOM 624 N N . TYR A 1 79 ? -4.665 -7.177 9.451 1.00 97.62 79 TYR A N 1
ATOM 625 C CA . TYR A 1 79 ? -5.706 -7.833 10.239 1.00 97.62 79 TYR A CA 1
ATOM 626 C C . TYR A 1 79 ? -6.657 -8.659 9.378 1.00 97.62 79 TYR A C 1
ATOM 628 O O . TYR A 1 79 ? -7.009 -9.774 9.747 1.00 97.62 79 TYR A O 1
ATOM 636 N N . CYS A 1 80 ? -7.093 -8.117 8.238 1.00 96.75 80 CYS A N 1
ATOM 637 C CA . CYS A 1 80 ? -8.083 -8.774 7.380 1.00 96.75 80 CYS A CA 1
ATOM 638 C C . CYS A 1 80 ? -7.558 -9.163 5.993 1.00 96.75 80 CYS A C 1
ATOM 640 O O . CYS A 1 80 ? -8.306 -9.751 5.217 1.00 96.75 80 CYS A O 1
ATOM 642 N N . GLY A 1 81 ? -6.316 -8.812 5.647 1.00 96.19 81 GLY A N 1
ATOM 643 C CA . GLY A 1 81 ? -5.687 -9.161 4.368 1.00 96.19 81 GLY A CA 1
ATOM 644 C C . GLY A 1 81 ? -6.251 -8.434 3.146 1.00 96.19 81 GLY A C 1
ATOM 645 O O . GLY A 1 81 ? -5.855 -8.736 2.027 1.00 96.19 81 GLY A O 1
ATOM 646 N N . THR A 1 82 ? -7.176 -7.487 3.328 1.00 97.50 82 THR A N 1
ATOM 647 C CA . THR A 1 82 ? -7.751 -6.721 2.213 1.00 97.50 82 THR A CA 1
ATOM 648 C C . THR A 1 82 ? -6.690 -5.802 1.611 1.00 97.50 82 THR A C 1
ATOM 650 O O . THR A 1 82 ? -5.984 -5.134 2.370 1.00 97.50 82 THR A O 1
ATOM 653 N N . SER A 1 83 ? -6.594 -5.757 0.278 1.00 97.12 83 SER A N 1
ATOM 654 C CA . SER A 1 83 ? -5.790 -4.751 -0.426 1.00 97.12 83 SER A CA 1
ATOM 655 C C . SER A 1 83 ? -6.368 -3.363 -0.149 1.00 97.12 83 SER A C 1
ATOM 657 O O . SER A 1 83 ? -7.574 -3.133 -0.263 1.00 97.12 83 SER A O 1
ATOM 659 N N . VAL A 1 84 ? -5.510 -2.464 0.316 1.00 97.38 84 VAL A N 1
ATOM 660 C CA . VAL A 1 84 ? -5.862 -1.104 0.743 1.00 97.38 84 VAL A CA 1
ATOM 661 C C . VAL A 1 84 ? -5.113 -0.034 -0.048 1.00 97.38 84 VAL A C 1
ATOM 663 O O . VAL A 1 84 ? -5.390 1.149 0.130 1.00 97.38 84 VAL A O 1
ATOM 666 N N . GLY A 1 85 ? -4.194 -0.424 -0.931 1.00 95.19 85 GLY A N 1
ATOM 667 C CA . GLY A 1 85 ? -3.494 0.494 -1.821 1.00 95.19 85 GLY A CA 1
ATOM 668 C C . GLY A 1 85 ? -2.442 -0.206 -2.672 1.00 95.19 85 GLY A C 1
ATOM 669 O O . GLY A 1 85 ? -2.062 -1.335 -2.392 1.00 95.19 85 GLY A O 1
ATOM 670 N N . GLU A 1 86 ? -1.930 0.499 -3.675 1.00 94.44 86 GLU A N 1
ATOM 671 C CA . GLU A 1 86 ? -0.878 0.021 -4.575 1.00 94.44 86 GLU A CA 1
ATOM 672 C C . GLU A 1 86 ? 0.235 1.077 -4.675 1.00 94.44 86 GLU A C 1
ATOM 674 O O . GLU A 1 86 ? -0.035 2.280 -4.622 1.00 94.44 86 GLU A O 1
ATOM 679 N N . LYS A 1 87 ? 1.493 0.645 -4.814 1.00 92.19 87 LYS A N 1
ATOM 680 C CA . LYS A 1 87 ? 2.642 1.508 -5.128 1.00 92.19 87 LYS A CA 1
ATOM 681 C C . LYS A 1 87 ? 3.348 0.991 -6.368 1.00 92.19 87 LYS A C 1
ATOM 683 O O . LYS A 1 87 ? 3.812 -0.145 -6.394 1.00 92.19 87 LYS A O 1
ATOM 688 N N . THR A 1 88 ? 3.504 1.872 -7.349 1.00 93.19 88 THR A N 1
ATOM 689 C CA . THR A 1 88 ? 4.355 1.635 -8.514 1.00 93.19 88 THR A CA 1
ATOM 690 C C . THR A 1 88 ? 5.638 2.443 -8.365 1.00 93.19 88 THR A C 1
ATOM 692 O O . THR A 1 88 ? 5.602 3.670 -8.292 1.00 93.19 88 THR A O 1
ATOM 695 N N . THR A 1 89 ? 6.774 1.757 -8.322 1.00 90.25 89 THR A N 1
ATOM 696 C CA . THR A 1 89 ? 8.105 2.364 -8.315 1.00 90.25 89 THR A CA 1
ATOM 697 C C . THR A 1 89 ? 8.666 2.313 -9.729 1.00 90.25 89 THR A C 1
ATOM 699 O O . THR A 1 89 ? 8.912 1.233 -10.257 1.00 90.25 89 THR A O 1
ATOM 702 N N . THR A 1 90 ? 8.904 3.464 -10.355 1.00 89.25 90 THR A N 1
ATOM 703 C CA . THR A 1 90 ? 9.594 3.527 -11.652 1.00 89.25 90 THR A CA 1
ATOM 704 C C . THR A 1 90 ? 11.100 3.561 -11.441 1.00 89.25 90 THR A C 1
ATOM 706 O O . THR A 1 90 ? 11.602 4.435 -10.731 1.00 89.25 90 THR A O 1
ATOM 709 N N . ARG A 1 91 ? 11.845 2.679 -12.106 1.00 81.50 91 ARG A N 1
ATOM 710 C CA . ARG A 1 91 ?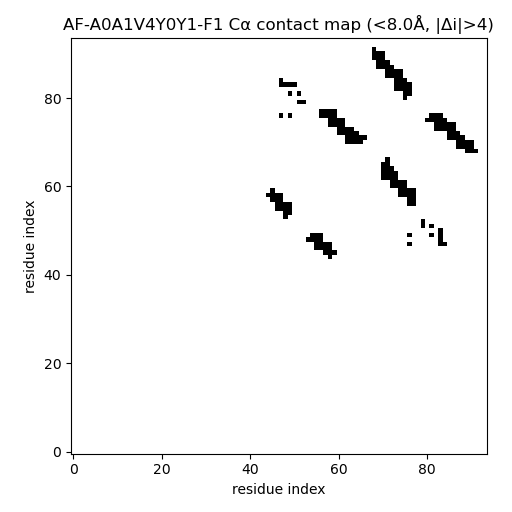 13.305 2.739 -12.127 1.00 81.50 91 ARG A CA 1
ATOM 711 C C . ARG A 1 91 ? 13.730 3.877 -13.052 1.00 81.50 91 ARG A C 1
ATOM 713 O O . ARG A 1 91 ? 13.804 3.696 -14.268 1.00 81.50 91 ARG A O 1
ATOM 720 N N . ARG A 1 92 ? 13.998 5.060 -12.490 1.00 71.94 92 ARG A N 1
ATOM 721 C CA . ARG A 1 92 ? 14.604 6.159 -13.253 1.00 71.94 92 ARG A CA 1
ATOM 722 C C . ARG A 1 92 ? 16.001 5.725 -13.680 1.00 71.94 92 ARG A C 1
ATOM 724 O O . ARG A 1 92 ? 16.915 5.641 -12.870 1.00 71.94 92 ARG A O 1
ATOM 731 N N . THR A 1 93 ? 16.118 5.374 -14.952 1.00 61.50 93 THR A N 1
ATOM 732 C CA . THR A 1 93 ? 17.406 5.177 -15.611 1.00 61.50 93 THR A CA 1
ATOM 733 C C . THR A 1 93 ? 17.765 6.551 -16.181 1.00 61.50 93 THR A C 1
ATOM 735 O O . THR A 1 93 ? 16.890 7.168 -16.786 1.00 61.50 93 THR A O 1
ATOM 738 N N . GLY A 1 94 ? 18.953 7.051 -15.827 1.00 53.56 94 GLY A N 1
ATOM 739 C CA . GLY A 1 94 ? 19.366 8.461 -15.927 1.00 53.56 94 GLY A CA 1
ATOM 740 C C . GLY A 1 94 ? 19.295 9.097 -17.306 1.00 53.56 94 GLY A C 1
ATOM 741 O O . GLY A 1 94 ? 19.375 8.356 -18.311 1.00 53.56 94 GLY A O 1
#

Secondary structure (DSSP, 8-state):
--PPPP---------------------------------------SEEEETTTTEEEEEEEEEEEEETTEEEEEEEETTT--EEEEEEEE----

Foldseek 3Di:
DDDDDDDDDDPPPDDDDDDDDDDDDDDDDDPPPPPPPDPPPDDDDQWAQDPVVRGIAGWDWDWDDDDPQWTKIFTAGPPPRDTRDIDTDGDPDD

Mean predicted aligned error: 16.5 Å

Nearest PDB structures (foldseek):
  4ym7-assembly5_EI  TM=3.008E-01  e=6.207E-02  Saccharomyces cerevisiae
  4c2m-assembly2_X  TM=2.909E-01  e=3.846E-02  Saccharomyces cerevisiae
  4ym7-assembly6_FI  TM=3.144E-01  e=7.428E-02  Saccharomyces cerevisiae
  4c2m-assembly1_I  TM=2.790E-01  e=3.846E-02  Saccharomyces cerevisiae
  4r4u-assembly2_D  TM=4.805E-01  e=1.995E+00  Yersinia pestis